Protein AF-V7AMA0-F1 (afdb_monomer)

Structure (mmCIF, N/CA/C/O backbone):
data_AF-V7AMA0-F1
#
_entry.id   AF-V7AMA0-F1
#
loop_
_atom_site.group_PDB
_atom_site.id
_atom_site.type_symbol
_atom_site.label_atom_id
_atom_site.label_alt_id
_atom_site.label_comp_id
_atom_site.label_asym_id
_atom_site.label_entity_id
_atom_site.label_seq_id
_atom_site.pdbx_PDB_ins_code
_atom_site.Cartn_x
_atom_site.Cartn_y
_atom_site.Cartn_z
_atom_site.occupancy
_atom_site.B_iso_or_equiv
_atom_site.auth_seq_id
_atom_site.auth_comp_id
_atom_site.auth_asym_id
_atom_site.auth_atom_id
_atom_site.pdbx_PDB_model_num
ATOM 1 N N . MET A 1 1 ? 5.569 5.053 -2.423 1.00 89.19 1 MET A N 1
ATOM 2 C CA . MET A 1 1 ? 5.898 5.726 -3.698 1.00 89.19 1 MET A CA 1
ATOM 3 C C . MET A 1 1 ? 4.814 5.420 -4.710 1.00 89.19 1 MET A C 1
ATOM 5 O O . MET A 1 1 ? 4.334 4.291 -4.731 1.00 89.19 1 MET A O 1
ATOM 9 N N . TRP A 1 2 ? 4.411 6.400 -5.514 1.00 92.19 2 TRP A N 1
ATOM 10 C CA . TRP A 1 2 ? 3.467 6.190 -6.611 1.00 92.19 2 TRP A CA 1
ATOM 11 C C . TRP A 1 2 ? 4.255 6.132 -7.916 1.00 92.19 2 TRP A C 1
ATOM 13 O O . TRP A 1 2 ? 5.017 7.048 -8.215 1.00 92.19 2 TRP A O 1
ATOM 23 N N . LEU A 1 3 ? 4.119 5.027 -8.645 1.00 93.38 3 LEU A N 1
ATOM 24 C CA . LEU A 1 3 ? 4.752 4.828 -9.951 1.00 93.38 3 LEU A CA 1
ATOM 25 C C . LEU A 1 3 ? 3.783 5.180 -11.088 1.00 93.38 3 LEU A C 1
ATOM 27 O O . LEU A 1 3 ? 4.209 5.569 -12.172 1.00 93.38 3 LEU A O 1
ATOM 31 N N . ARG A 1 4 ? 2.475 5.067 -10.820 1.00 93.25 4 ARG A N 1
ATOM 32 C CA . ARG A 1 4 ? 1.356 5.447 -11.694 1.00 93.25 4 ARG A CA 1
ATOM 33 C C . ARG A 1 4 ? 0.229 6.058 -10.857 1.00 93.25 4 ARG A C 1
ATOM 35 O O . ARG A 1 4 ? 0.323 6.103 -9.634 1.00 93.25 4 ARG A O 1
ATOM 42 N N . ASN A 1 5 ? -0.845 6.492 -11.515 1.00 91.88 5 ASN A N 1
ATOM 43 C CA . ASN A 1 5 ? -2.042 7.021 -10.860 1.00 91.88 5 ASN A CA 1
ATOM 44 C C . ASN A 1 5 ? -2.839 5.906 -10.125 1.00 91.88 5 ASN A C 1
ATOM 46 O O . ASN A 1 5 ? -3.482 5.091 -10.801 1.00 91.88 5 ASN A O 1
ATOM 50 N N . PRO A 1 6 ? -2.864 5.880 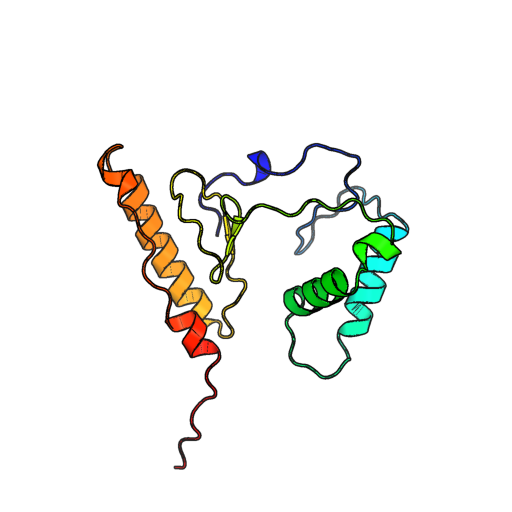-8.773 1.00 89.44 6 PRO A N 1
ATOM 51 C CA . PRO A 1 6 ? -3.553 4.845 -7.998 1.00 89.44 6 PRO A CA 1
ATOM 52 C C . PRO A 1 6 ? -5.072 4.953 -8.011 1.00 89.44 6 PRO A C 1
ATOM 54 O O . PRO A 1 6 ? -5.742 3.939 -7.828 1.00 89.44 6 PRO A O 1
ATOM 57 N N . PHE A 1 7 ? -5.629 6.136 -8.282 1.00 87.31 7 PHE A N 1
ATOM 58 C CA . PHE A 1 7 ? -7.076 6.362 -8.245 1.00 87.31 7 PHE A CA 1
ATOM 59 C C . PHE A 1 7 ? -7.829 5.504 -9.267 1.00 87.31 7 PHE A C 1
ATOM 61 O O . PHE A 1 7 ? -8.973 5.131 -9.045 1.00 87.31 7 PHE A O 1
ATOM 68 N N . THR A 1 8 ? -7.162 5.104 -10.354 1.00 88.62 8 THR A N 1
ATOM 69 C CA . THR A 1 8 ? -7.726 4.188 -11.361 1.00 88.62 8 THR A CA 1
ATOM 70 C C . THR A 1 8 ? -7.958 2.764 -10.843 1.00 88.62 8 THR A C 1
ATOM 72 O O . THR A 1 8 ? -8.662 1.988 -11.487 1.00 88.62 8 THR A O 1
ATOM 75 N N . LYS A 1 9 ? -7.356 2.404 -9.704 1.00 86.75 9 LYS A N 1
ATOM 76 C CA . LYS A 1 9 ? -7.452 1.076 -9.083 1.00 86.75 9 LYS A CA 1
ATOM 77 C C . LYS A 1 9 ? -8.298 1.063 -7.809 1.00 86.75 9 LYS A C 1
ATOM 79 O O . LYS A 1 9 ? -8.643 -0.025 -7.342 1.00 86.75 9 LYS A O 1
ATOM 84 N N . LEU A 1 10 ? -8.640 2.236 -7.272 1.00 85.38 10 LEU A N 1
ATOM 85 C CA . LEU A 1 10 ? -9.541 2.372 -6.129 1.00 85.38 10 LEU A CA 1
ATOM 86 C C . LEU A 1 10 ? -10.990 2.100 -6.542 1.00 85.38 10 LEU A C 1
ATOM 88 O O . LEU A 1 10 ? -11.343 2.153 -7.722 1.00 85.38 10 LEU A O 1
ATOM 92 N N . SER A 1 11 ? -11.815 1.736 -5.567 1.00 82.88 11 SER A N 1
ATOM 93 C CA . SER A 1 11 ? -13.227 1.465 -5.815 1.00 82.88 11 SER A CA 1
ATOM 94 C C . SER A 1 11 ? -13.994 2.757 -6.035 1.00 82.88 11 SER A C 1
ATOM 96 O O . SER A 1 11 ? -13.688 3.772 -5.415 1.00 82.88 11 SER A O 1
ATOM 98 N N . LYS A 1 12 ? -15.007 2.687 -6.896 1.00 82.81 12 LYS A N 1
ATOM 99 C CA . LYS A 1 12 ? -16.016 3.741 -7.073 1.00 82.81 12 LYS A CA 1
ATOM 100 C C . LYS A 1 12 ? -17.337 3.385 -6.388 1.00 82.81 12 LYS A C 1
ATOM 102 O O . LYS A 1 12 ? -18.333 4.062 -6.599 1.00 82.81 12 LYS A O 1
ATOM 107 N N . ASP A 1 13 ? -17.354 2.273 -5.660 1.00 81.56 13 ASP A N 1
ATOM 108 C CA . ASP A 1 13 ? -18.526 1.789 -4.950 1.00 81.56 13 ASP A CA 1
ATOM 109 C C . ASP A 1 13 ? -18.711 2.604 -3.666 1.00 81.56 13 ASP A C 1
ATOM 111 O O . ASP A 1 13 ? -17.939 2.475 -2.718 1.00 81.56 13 ASP A O 1
ATOM 115 N N . GLU A 1 14 ? -19.742 3.447 -3.651 1.00 75.19 14 GLU A N 1
ATOM 116 C CA . GLU A 1 14 ? -20.117 4.291 -2.507 1.00 75.19 14 GLU A CA 1
ATOM 117 C C . GLU A 1 14 ? -20.636 3.480 -1.315 1.00 75.19 14 GLU A C 1
ATOM 119 O O . GLU A 1 14 ? -20.879 4.018 -0.238 1.00 75.19 14 GLU A O 1
ATOM 124 N N . THR A 1 15 ? -20.821 2.174 -1.495 1.00 78.75 15 THR A N 1
ATOM 125 C CA . THR A 1 15 ? -21.245 1.280 -0.434 1.00 78.75 15 THR A CA 1
ATOM 126 C C . THR A 1 15 ? -20.062 0.667 0.330 1.00 78.75 15 THR A C 1
ATOM 128 O O . THR A 1 15 ? -20.268 0.025 1.358 1.00 78.75 15 THR A O 1
ATOM 131 N N . GLU A 1 16 ? -18.812 0.870 -0.095 1.00 77.25 16 GLU A N 1
ATOM 132 C CA . GLU A 1 16 ? -17.658 0.445 0.706 1.00 77.25 16 GLU A CA 1
ATOM 133 C C . GLU A 1 16 ? -17.619 1.180 2.053 1.00 77.25 16 GLU A C 1
ATOM 135 O O . GLU A 1 16 ? -17.759 2.398 2.122 1.00 77.25 16 GLU A O 1
ATOM 140 N N . ASP A 1 17 ? -17.402 0.435 3.142 1.00 75.62 17 ASP A N 1
ATOM 141 C CA . ASP A 1 17 ? -17.404 1.022 4.485 1.00 75.62 17 ASP A CA 1
ATOM 142 C C . ASP A 1 17 ? -16.138 1.865 4.753 1.00 75.62 17 ASP A C 1
ATOM 144 O O . ASP A 1 17 ? -16.127 2.645 5.700 1.00 75.62 17 ASP A O 1
ATOM 148 N N . LEU A 1 18 ? -15.060 1.724 3.960 1.00 74.44 18 LEU A N 1
ATOM 149 C CA . LEU A 1 18 ? -13.777 2.388 4.229 1.00 74.44 18 LEU A CA 1
ATOM 150 C C . LEU A 1 18 ? -12.895 2.607 2.976 1.00 74.44 18 LEU A C 1
ATOM 152 O O . LEU A 1 18 ? -12.487 1.643 2.331 1.00 74.44 18 LEU A O 1
ATOM 156 N N . GLN A 1 19 ? -12.473 3.857 2.725 1.00 68.06 19 GLN A N 1
ATOM 157 C CA . GLN A 1 19 ? -11.315 4.241 1.889 1.00 68.06 19 GLN A CA 1
ATOM 158 C C . GLN A 1 19 ? -10.639 5.486 2.496 1.00 68.06 19 GLN A C 1
ATOM 160 O O . GLN A 1 19 ? -11.305 6.499 2.678 1.00 68.06 19 GLN A O 1
ATOM 165 N N . ILE A 1 20 ? -9.347 5.452 2.853 1.00 64.31 20 ILE A N 1
ATOM 166 C CA . ILE A 1 20 ? -8.728 6.558 3.626 1.00 64.31 20 ILE A CA 1
ATOM 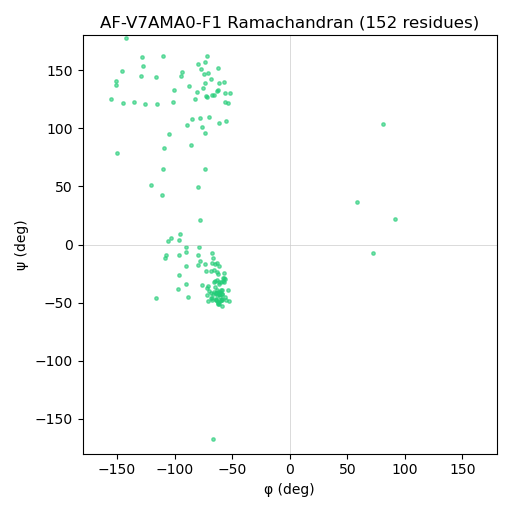167 C C . ILE A 1 20 ? -7.252 6.817 3.273 1.00 64.31 20 ILE A C 1
ATOM 169 O O . ILE A 1 20 ? -6.490 5.896 2.981 1.00 64.31 20 ILE A O 1
ATOM 173 N N . SER A 1 21 ? -6.852 8.091 3.400 1.00 55.75 21 SER A N 1
ATOM 174 C CA . SER A 1 21 ? -5.503 8.580 3.745 1.00 55.75 21 SER A CA 1
ATOM 175 C C . SER A 1 21 ? -5.626 9.936 4.468 1.00 55.75 21 SER A C 1
ATOM 177 O O . SER A 1 21 ? -6.436 10.744 4.022 1.00 55.75 21 SER A O 1
ATOM 179 N N . THR A 1 22 ? -4.834 10.237 5.516 1.00 51.06 22 THR A N 1
ATOM 180 C CA . THR A 1 22 ? -4.734 11.617 6.050 1.00 51.06 22 THR A CA 1
ATOM 181 C C . THR A 1 22 ? -3.384 11.950 6.702 1.00 51.06 22 THR A C 1
ATOM 183 O O . THR A 1 22 ? -2.933 11.192 7.550 1.00 51.06 22 THR A O 1
ATOM 186 N N . ASP A 1 23 ? -2.870 13.152 6.414 1.00 42.03 23 ASP A N 1
ATOM 187 C CA . ASP A 1 23 ? -2.323 14.110 7.404 1.00 42.03 23 ASP A CA 1
ATOM 188 C C . ASP A 1 23 ? -3.152 15.419 7.303 1.00 42.03 23 ASP A C 1
ATOM 190 O O . ASP A 1 23 ? -2.660 16.534 7.158 1.00 42.03 23 ASP A O 1
ATOM 194 N N . VAL A 1 24 ? -4.470 15.193 7.383 1.00 40.25 24 VAL A N 1
ATOM 195 C CA . VAL A 1 24 ? -5.662 16.052 7.253 1.00 40.25 24 VAL A CA 1
ATOM 196 C C . VAL A 1 24 ? -6.158 16.388 5.833 1.00 40.25 24 VAL A C 1
ATOM 198 O O . VAL A 1 24 ? -5.686 17.302 5.165 1.00 40.25 24 VAL A O 1
ATOM 201 N N . TYR A 1 25 ? -7.248 15.717 5.438 1.00 47.69 25 TYR A N 1
ATOM 202 C CA . TYR A 1 25 ? -8.288 16.265 4.559 1.00 47.69 25 TYR A CA 1
ATOM 203 C C . TYR A 1 25 ? -9.671 15.907 5.138 1.00 47.69 25 TYR A C 1
ATOM 205 O O . TYR A 1 25 ? -9.960 14.731 5.352 1.00 47.69 25 TYR A O 1
ATOM 213 N N . HIS A 1 26 ? -10.495 16.931 5.399 1.00 49.88 26 HIS A N 1
ATOM 214 C CA . HIS A 1 26 ? -11.852 16.860 5.961 1.00 49.88 26 HIS A CA 1
ATOM 215 C C . HIS A 1 26 ? -12.892 17.211 4.884 1.00 49.88 26 HIS A C 1
ATOM 217 O O . HIS A 1 26 ? -13.341 18.353 4.798 1.00 49.88 26 HIS A O 1
ATOM 223 N N . GLY A 1 27 ? -13.275 16.238 4.055 1.00 55.19 27 GLY A N 1
ATOM 224 C CA . GLY A 1 27 ? -14.588 16.300 3.393 1.00 55.19 27 GLY A CA 1
ATOM 225 C C . GLY A 1 27 ? -15.733 16.176 4.418 1.00 55.19 27 GLY A C 1
ATOM 226 O O . GLY A 1 27 ? -15.472 16.240 5.616 1.00 55.19 27 GLY A O 1
ATOM 227 N N . ASP A 1 28 ? -16.977 15.959 3.972 1.00 56.06 28 ASP A N 1
ATOM 228 C CA . ASP A 1 28 ? -18.113 15.612 4.852 1.00 56.06 28 ASP A CA 1
ATOM 229 C C . ASP A 1 28 ? -17.993 14.128 5.265 1.00 56.06 28 ASP A C 1
ATOM 231 O O . ASP A 1 28 ? -18.217 13.242 4.434 1.00 56.06 28 ASP A O 1
ATOM 235 N N . PRO A 1 29 ? -17.511 13.809 6.480 1.00 60.09 29 PRO A N 1
ATOM 236 C CA . PRO A 1 29 ? -17.145 12.450 6.831 1.00 60.09 29 PRO A CA 1
ATOM 237 C C . PRO A 1 29 ? -18.385 11.693 7.304 1.00 60.09 29 PRO A C 1
ATOM 239 O O . PRO A 1 29 ? -18.858 11.890 8.422 1.00 60.09 29 PRO A O 1
ATOM 242 N N . TRP A 1 30 ? -18.879 10.763 6.492 1.00 59.41 30 TRP A N 1
ATOM 243 C CA . TRP A 1 30 ? -19.850 9.774 6.957 1.00 59.41 30 TRP A CA 1
ATOM 244 C C . TRP A 1 30 ? -19.103 8.596 7.578 1.00 59.41 30 TRP A C 1
ATOM 246 O O . TRP A 1 30 ? -18.798 7.599 6.926 1.00 59.41 30 TRP A O 1
ATOM 256 N N . SER A 1 31 ? -18.766 8.718 8.858 1.00 65.88 31 SER A N 1
ATOM 257 C CA . SER A 1 31 ? -18.421 7.554 9.667 1.00 65.88 31 SER A CA 1
ATOM 258 C C . SER A 1 31 ? -19.696 6.772 9.979 1.00 65.88 31 SER A C 1
ATOM 260 O O . SER A 1 31 ? -20.750 7.341 10.261 1.00 65.88 31 SER A O 1
ATOM 262 N N . ASN A 1 32 ? -19.613 5.447 9.915 1.00 79.06 32 ASN A N 1
ATOM 263 C CA . ASN A 1 32 ? -20.704 4.579 10.331 1.00 79.06 32 ASN A CA 1
ATOM 264 C C . ASN A 1 32 ? -20.309 3.844 11.612 1.00 79.06 32 ASN A C 1
ATOM 266 O O . ASN A 1 32 ? -19.130 3.752 11.960 1.00 79.06 32 ASN A O 1
ATOM 270 N N . ASN A 1 33 ? -21.297 3.303 12.324 1.00 85.44 33 ASN A N 1
ATOM 271 C CA . ASN A 1 33 ? -21.048 2.647 13.609 1.00 85.44 33 ASN A CA 1
ATOM 272 C C . ASN A 1 33 ? -20.012 1.513 13.500 1.00 85.44 33 ASN A C 1
ATOM 274 O O . ASN A 1 33 ? -19.266 1.281 14.444 1.00 85.44 33 ASN A O 1
ATOM 278 N N . LYS A 1 34 ? -19.906 0.846 12.342 1.00 88.31 34 LYS A N 1
ATOM 279 C CA . LYS A 1 34 ? -18.949 -0.247 12.134 1.00 88.31 34 LYS A CA 1
ATOM 280 C C . LYS A 1 34 ? -17.515 0.267 12.036 1.00 88.31 34 LYS A C 1
ATOM 282 O O . LYS A 1 34 ? -16.621 -0.327 12.635 1.00 88.31 34 LYS A O 1
ATOM 287 N N . THR A 1 35 ? -17.273 1.354 11.299 1.00 85.69 35 THR A N 1
ATOM 288 C CA . THR A 1 35 ? -15.927 1.937 11.188 1.00 85.69 35 THR A CA 1
ATOM 289 C C . THR A 1 35 ? -15.479 2.601 12.478 1.00 85.69 35 THR A C 1
ATOM 291 O O . THR A 1 35 ? -14.313 2.457 12.837 1.00 85.69 35 THR A O 1
ATOM 294 N N . ILE A 1 36 ? -16.391 3.233 13.222 1.00 86.00 36 ILE A N 1
ATOM 295 C CA . ILE A 1 36 ? -16.098 3.752 14.567 1.00 86.00 36 ILE A CA 1
ATOM 296 C C . ILE A 1 36 ? -15.630 2.608 15.475 1.00 86.00 36 ILE A C 1
ATOM 298 O O . ILE A 1 36 ? -14.519 2.670 15.998 1.00 86.00 36 ILE A O 1
ATOM 302 N N . SER A 1 37 ? -16.400 1.518 15.571 1.00 90.12 37 SER A N 1
ATOM 303 C CA . SER A 1 37 ? -16.016 0.360 16.391 1.00 90.12 37 SER A CA 1
ATOM 304 C C . SER A 1 37 ? -14.710 -0.299 15.936 1.00 90.12 37 SER A C 1
ATOM 306 O O . SER A 1 37 ? -13.939 -0.772 16.774 1.00 90.12 37 SER A O 1
ATOM 308 N N . LEU A 1 38 ? -14.423 -0.321 14.627 1.00 90.38 38 LEU A N 1
ATOM 309 C CA . LEU A 1 38 ? -13.142 -0.805 14.108 1.00 90.38 38 LEU A CA 1
ATOM 310 C C . LEU A 1 38 ? -11.981 0.045 14.629 1.00 90.38 38 LEU A C 1
ATOM 312 O O . LEU A 1 38 ? -11.013 -0.514 15.143 1.00 90.38 38 LEU A O 1
ATOM 316 N N . PHE A 1 39 ? -12.067 1.372 14.501 1.00 88.44 39 PHE A N 1
ATOM 317 C CA . PHE A 1 39 ? -11.006 2.267 14.955 1.00 88.44 39 PHE A CA 1
ATOM 318 C C . PHE A 1 39 ? -10.855 2.237 16.476 1.00 88.44 39 PHE A C 1
ATOM 320 O O . PHE A 1 39 ? -9.726 2.162 16.944 1.00 88.44 39 PHE A O 1
ATOM 327 N N . GLU A 1 40 ? -11.940 2.204 17.251 1.00 89.25 40 GLU A N 1
ATOM 328 C CA . GLU A 1 40 ? -11.875 2.058 18.714 1.00 89.25 40 GLU A CA 1
ATOM 329 C C . GLU A 1 40 ? -11.163 0.763 19.128 1.00 89.25 40 GLU A C 1
ATOM 331 O O . GLU A 1 40 ? -10.231 0.798 19.933 1.00 89.25 40 GLU A O 1
ATOM 336 N N . THR A 1 41 ? -11.536 -0.367 18.513 1.00 89.25 41 THR A N 1
ATOM 337 C CA . THR A 1 41 ? -10.897 -1.673 18.756 1.00 89.25 41 THR A CA 1
ATOM 338 C C . THR A 1 41 ? -9.422 -1.654 18.362 1.00 89.25 41 THR A C 1
ATOM 340 O O . THR A 1 41 ? -8.572 -2.221 19.049 1.00 89.25 41 THR A O 1
ATOM 343 N N . TRP A 1 42 ? -9.096 -1.011 17.241 1.00 88.69 42 TRP A N 1
ATOM 344 C CA . TRP A 1 42 ? -7.726 -0.908 16.756 1.00 88.69 42 TRP A CA 1
ATOM 345 C C . TRP A 1 42 ? -6.869 -0.023 17.667 1.00 88.69 42 TRP A C 1
ATOM 347 O O . TRP A 1 42 ? -5.784 -0.439 18.076 1.00 88.69 42 TRP A O 1
ATOM 357 N N . TYR A 1 43 ? -7.375 1.142 18.072 1.00 85.44 43 TYR A N 1
ATOM 358 C CA . TYR A 1 43 ? -6.680 2.041 18.989 1.00 85.44 43 TYR A CA 1
ATOM 359 C C . TYR A 1 43 ? -6.501 1.436 20.385 1.00 85.44 43 TYR A C 1
ATOM 361 O O . TYR A 1 43 ? -5.433 1.611 20.972 1.00 85.44 43 TYR A O 1
ATOM 369 N N . SER A 1 44 ? -7.465 0.664 20.902 1.00 86.69 44 SER A N 1
ATOM 370 C CA . SER A 1 44 ? -7.330 0.022 22.219 1.00 86.69 44 SER A CA 1
ATOM 371 C C . SER A 1 44 ? -6.217 -1.033 22.270 1.00 86.69 44 SER A C 1
ATOM 373 O O . SER A 1 44 ? -5.712 -1.352 23.341 1.00 86.69 44 SER A O 1
ATOM 375 N N . GLN A 1 45 ? -5.805 -1.579 21.119 1.00 80.25 45 GLN A N 1
ATOM 376 C CA . GLN A 1 45 ? -4.698 -2.540 21.035 1.00 80.25 45 GLN A CA 1
ATOM 377 C C . GLN A 1 45 ? -3.315 -1.877 21.122 1.00 80.25 45 GLN A C 1
ATOM 379 O O . GLN A 1 45 ? -2.327 -2.573 21.362 1.00 80.25 45 GLN A O 1
ATOM 384 N N . LYS A 1 46 ? -3.224 -0.545 20.975 1.00 68.31 46 LYS A N 1
ATOM 385 C CA . LYS A 1 46 ? -1.952 0.200 21.008 1.00 68.31 46 LYS A CA 1
ATOM 386 C C . LYS A 1 46 ? -1.167 -0.018 22.309 1.00 68.31 46 LYS A C 1
ATOM 388 O O . LYS A 1 46 ? 0.060 0.050 22.301 1.00 68.31 46 LYS A O 1
ATOM 393 N N . ASP A 1 47 ? -1.857 -0.295 23.412 1.00 64.12 47 ASP A N 1
ATOM 394 C CA . ASP A 1 47 ? -1.257 -0.343 24.749 1.00 64.12 47 ASP A CA 1
ATOM 395 C C . ASP A 1 47 ? -0.858 -1.763 25.205 1.00 64.12 47 ASP A C 1
ATOM 397 O O . ASP A 1 47 ? -0.318 -1.938 26.296 1.00 64.12 47 ASP A O 1
ATOM 401 N N . ASN A 1 48 ? -1.006 -2.786 24.349 1.00 65.88 48 ASN A N 1
ATOM 402 C CA . ASN A 1 48 ? -0.741 -4.196 24.688 1.00 65.88 48 ASN A CA 1
ATOM 403 C C . ASN A 1 48 ? 0.750 -4.609 24.715 1.00 65.88 48 ASN A C 1
ATOM 405 O O . ASN A 1 48 ? 1.087 -5.791 24.629 1.00 65.88 48 ASN A O 1
ATOM 409 N N . GLY A 1 49 ? 1.672 -3.653 24.865 1.00 54.72 49 GLY A N 1
ATOM 410 C CA . GLY A 1 49 ? 3.070 -3.901 25.254 1.00 54.72 49 GLY A CA 1
ATOM 411 C C . GLY A 1 49 ? 3.990 -4.548 24.207 1.00 54.72 49 GLY A C 1
ATOM 412 O O . GLY A 1 49 ? 5.203 -4.607 24.423 1.00 54.72 49 GLY A O 1
ATOM 413 N N . LYS A 1 50 ? 3.477 -4.995 23.055 1.00 64.69 50 LYS A N 1
ATOM 414 C CA . LYS A 1 50 ? 4.303 -5.437 21.921 1.00 64.69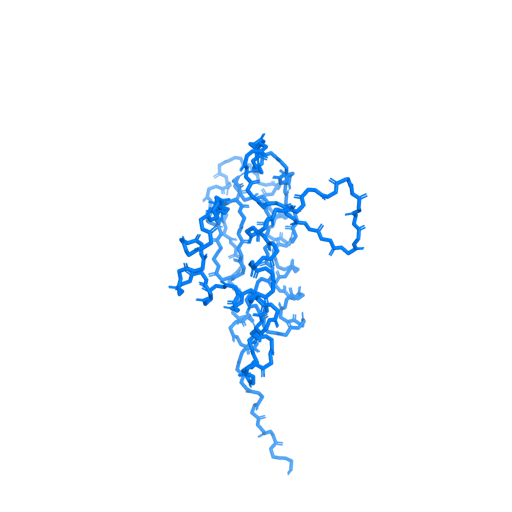 50 LYS A CA 1
ATOM 415 C C . LYS A 1 50 ? 4.655 -4.255 21.021 1.00 64.69 50 LYS A C 1
ATOM 417 O O . LYS A 1 50 ? 3.806 -3.442 20.679 1.00 64.69 50 LYS A O 1
ATOM 422 N N . ARG A 1 51 ? 5.920 -4.174 20.591 1.00 67.31 51 ARG A N 1
ATOM 423 C CA . ARG A 1 51 ? 6.381 -3.225 19.558 1.00 67.31 51 ARG A CA 1
ATOM 424 C C . ARG A 1 51 ? 5.894 -3.663 18.170 1.00 67.31 51 ARG A C 1
ATOM 426 O O . ARG A 1 51 ? 6.701 -4.035 17.321 1.00 67.31 51 ARG A O 1
ATOM 433 N N . GLU A 1 52 ? 4.586 -3.653 17.970 1.00 71.62 52 GLU A N 1
ATOM 434 C CA . GLU A 1 52 ? 3.934 -3.912 16.687 1.00 71.62 52 GLU A CA 1
ATOM 435 C C . GLU A 1 52 ? 3.672 -2.585 15.970 1.00 71.62 52 GLU A C 1
ATOM 437 O O . GLU A 1 52 ? 3.435 -1.551 16.598 1.00 71.62 52 GLU A O 1
ATOM 442 N N . LYS A 1 53 ? 3.776 -2.584 14.640 1.00 75.94 53 LYS A N 1
ATOM 443 C CA . LYS A 1 53 ? 3.393 -1.419 13.835 1.00 75.94 53 LYS A CA 1
ATOM 444 C C . LYS A 1 53 ? 1.872 -1.428 13.683 1.00 75.94 53 LYS A C 1
ATOM 446 O O . LYS A 1 53 ? 1.267 -2.493 13.689 1.00 75.94 53 LYS A O 1
ATOM 451 N N . GLU A 1 54 ? 1.250 -0.276 13.447 1.00 79.69 54 GLU A N 1
ATOM 452 C CA . GLU A 1 54 ? -0.216 -0.179 13.314 1.00 79.69 54 GLU A CA 1
ATOM 453 C C . GLU A 1 54 ? -0.794 -1.151 12.269 1.00 79.69 54 GLU A C 1
ATOM 455 O O . GLU A 1 54 ? -1.823 -1.776 12.511 1.00 79.69 54 GLU A O 1
ATOM 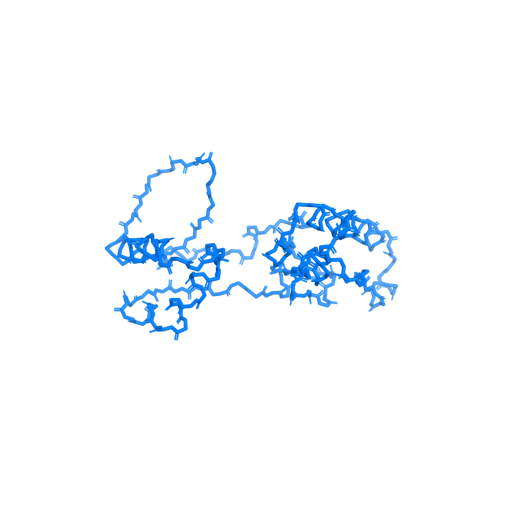460 N N . GLN A 1 55 ? -0.100 -1.344 11.139 1.00 80.19 55 GLN A N 1
ATOM 461 C CA . GLN A 1 55 ? -0.499 -2.312 10.107 1.00 80.19 55 GLN A CA 1
ATOM 462 C C . GLN A 1 55 ? -0.416 -3.771 10.582 1.00 80.19 55 GLN A C 1
ATOM 464 O O . GLN A 1 55 ? -1.233 -4.580 10.149 1.00 80.19 55 GLN A O 1
ATOM 469 N N . ASP A 1 56 ? 0.525 -4.103 11.473 1.00 81.69 56 ASP A N 1
ATOM 470 C CA . ASP A 1 56 ? 0.642 -5.445 12.059 1.00 81.69 56 ASP A CA 1
ATOM 471 C C . ASP A 1 56 ? -0.531 -5.705 13.020 1.00 81.69 56 ASP A C 1
ATOM 473 O O . ASP A 1 56 ? -1.137 -6.775 12.985 1.00 81.69 56 ASP A O 1
ATOM 477 N N . VAL A 1 57 ? -0.915 -4.691 13.807 1.00 86.50 57 VAL A N 1
ATOM 478 C CA . VAL A 1 57 ? -2.077 -4.749 14.711 1.00 86.50 57 VAL A CA 1
ATOM 479 C C . VAL A 1 57 ? -3.380 -4.916 13.925 1.00 86.50 57 VAL A C 1
ATOM 481 O O . VAL A 1 57 ? -4.188 -5.788 14.246 1.00 86.50 57 VAL A O 1
ATOM 484 N N . LEU A 1 58 ? -3.583 -4.129 12.860 1.00 87.19 58 LEU A N 1
ATOM 485 C CA . LEU A 1 58 ? -4.759 -4.274 11.996 1.00 87.19 58 LEU A CA 1
ATOM 486 C C . LEU A 1 58 ? -4.811 -5.664 11.359 1.00 87.19 58 LEU A C 1
ATOM 488 O O . LEU A 1 58 ? -5.873 -6.281 11.297 1.00 87.19 58 LEU A O 1
ATOM 492 N N . PHE A 1 59 ? -3.665 -6.165 10.897 1.00 86.69 59 PHE A N 1
ATOM 493 C CA . PHE A 1 59 ? -3.572 -7.499 10.324 1.00 86.69 59 PHE A CA 1
ATOM 494 C C . PHE A 1 59 ? -3.952 -8.585 11.342 1.00 86.69 59 PHE A C 1
ATOM 496 O O . PHE A 1 59 ? -4.716 -9.487 10.996 1.00 86.69 59 PHE A O 1
ATOM 503 N N . ASP A 1 60 ? -3.501 -8.489 12.598 1.00 88.19 60 ASP A N 1
ATOM 504 C CA . ASP A 1 60 ? -3.888 -9.427 13.662 1.00 88.19 60 ASP A CA 1
ATOM 505 C C . ASP A 1 60 ? -5.396 -9.369 13.961 1.00 88.19 60 ASP A C 1
ATOM 507 O O . ASP A 1 60 ? -6.053 -10.408 14.028 1.00 88.19 60 ASP A O 1
ATOM 511 N N . LEU A 1 61 ? -5.986 -8.171 14.040 1.00 89.94 61 LEU A N 1
ATOM 512 C CA . LEU A 1 61 ? -7.433 -7.996 14.228 1.00 89.94 61 LEU A CA 1
ATOM 513 C C . LEU A 1 61 ? -8.251 -8.604 13.082 1.00 89.94 61 LEU A C 1
ATOM 515 O O . LEU A 1 61 ? -9.252 -9.286 13.316 1.00 89.94 61 LEU A O 1
ATOM 519 N N . ILE A 1 62 ? -7.804 -8.406 11.841 1.00 89.69 62 ILE A N 1
ATOM 520 C CA . ILE A 1 62 ? -8.397 -9.026 10.652 1.00 89.69 62 ILE A CA 1
ATOM 521 C C . ILE A 1 62 ? -8.325 -10.551 10.751 1.00 89.69 62 ILE A C 1
ATOM 523 O O . ILE A 1 62 ? -9.332 -11.220 10.522 1.00 89.69 62 ILE A O 1
ATOM 527 N N . ARG A 1 63 ? -7.179 -11.111 11.159 1.00 90.12 63 ARG A N 1
ATOM 528 C CA . ARG A 1 63 ? -7.029 -12.562 11.366 1.00 90.12 63 ARG A CA 1
ATOM 529 C C . ARG A 1 63 ? -7.905 -13.102 12.493 1.00 90.12 63 ARG A C 1
ATOM 531 O O . ARG A 1 63 ? -8.347 -14.243 12.404 1.00 90.12 63 ARG A O 1
ATOM 538 N N . ARG A 1 64 ? -8.178 -12.297 13.521 1.00 92.25 64 ARG A N 1
ATOM 539 C CA . ARG A 1 64 ? -9.110 -12.622 14.615 1.00 92.25 64 ARG A CA 1
ATOM 540 C C . ARG A 1 64 ? -10.583 -12.445 14.246 1.00 92.25 64 ARG A C 1
ATOM 542 O O . ARG A 1 64 ? -11.443 -12.754 15.062 1.00 92.25 64 ARG A O 1
ATOM 549 N N . GLY A 1 65 ? -10.877 -11.985 13.032 1.00 93.38 65 GLY A N 1
ATOM 550 C CA . GLY A 1 65 ? -12.234 -11.927 12.498 1.00 93.38 65 GLY A CA 1
ATOM 551 C C . GLY A 1 65 ? -12.976 -10.614 12.752 1.00 93.38 65 GLY A C 1
ATOM 552 O O . GLY A 1 65 ? -14.206 -10.597 12.703 1.00 93.38 65 GLY A O 1
ATOM 553 N N . VAL A 1 66 ? -12.266 -9.503 13.005 1.00 92.94 66 VAL A N 1
ATOM 554 C CA . VAL A 1 66 ? -12.902 -8.191 13.256 1.00 92.94 66 VAL A CA 1
ATOM 555 C C . VAL A 1 66 ? -13.820 -7.751 12.105 1.00 92.94 66 VAL A C 1
ATOM 557 O O . VAL A 1 66 ? -14.857 -7.139 12.342 1.00 92.94 66 VAL A O 1
ATOM 560 N N . ILE A 1 67 ? -13.485 -8.121 10.860 1.00 90.94 67 ILE A N 1
ATOM 561 C CA . ILE A 1 67 ? -14.288 -7.808 9.667 1.00 90.94 67 ILE A CA 1
ATOM 562 C C . ILE A 1 67 ? -15.664 -8.462 9.764 1.00 90.94 67 ILE A C 1
ATOM 564 O O . ILE A 1 67 ? -16.678 -7.789 9.589 1.00 90.94 67 ILE A O 1
ATOM 568 N N . GLN A 1 68 ? -15.704 -9.766 10.051 1.00 93.56 68 GLN A N 1
ATOM 569 C CA . GLN A 1 68 ? -16.952 -10.516 10.160 1.00 93.56 68 GLN A CA 1
ATOM 570 C C . GLN A 1 68 ? -17.745 -10.071 11.387 1.00 93.56 68 GLN A C 1
ATOM 572 O O . GLN A 1 68 ? -18.954 -9.884 11.289 1.00 93.56 68 GLN A O 1
ATOM 577 N N . HIS A 1 69 ? -17.066 -9.859 12.518 1.00 94.44 69 HIS A N 1
ATOM 578 C CA . HIS A 1 69 ? -17.702 -9.449 13.767 1.00 94.44 69 HIS A CA 1
ATOM 579 C C . HIS A 1 69 ? -18.436 -8.107 13.640 1.00 94.44 69 HIS A C 1
ATOM 581 O O . HIS A 1 69 ? -19.555 -7.968 14.124 1.00 94.44 69 HIS A O 1
ATOM 587 N N . LEU A 1 70 ? -17.832 -7.143 12.942 1.00 92.44 70 LEU A N 1
ATOM 588 C CA . LEU A 1 70 ? -18.417 -5.820 12.716 1.00 92.44 70 LEU A CA 1
ATOM 589 C C . LEU A 1 70 ? -19.276 -5.745 11.441 1.00 92.44 70 LEU A C 1
ATOM 591 O O . LEU A 1 70 ? -19.857 -4.700 11.147 1.00 92.44 70 LEU A O 1
ATOM 595 N N . GLY A 1 71 ? -19.363 -6.829 10.662 1.00 91.25 71 GLY A N 1
ATOM 596 C CA . GLY A 1 71 ? -20.081 -6.856 9.387 1.00 91.25 71 GLY A CA 1
ATOM 597 C C . GLY A 1 71 ? -19.550 -5.834 8.377 1.00 91.25 71 GLY A C 1
ATOM 598 O O . GLY A 1 71 ? -20.344 -5.206 7.670 1.00 91.25 71 GLY A O 1
ATOM 599 N N . LEU A 1 72 ? -18.232 -5.618 8.358 1.00 89.69 72 LEU A N 1
ATOM 600 C CA . LEU A 1 72 ? -17.566 -4.645 7.492 1.00 89.69 72 LEU A CA 1
ATOM 601 C C . LEU A 1 72 ? -17.495 -5.152 6.049 1.00 89.69 72 LEU A C 1
ATOM 603 O O . LEU A 1 72 ? -17.072 -6.280 5.789 1.00 89.69 72 LEU A O 1
ATOM 607 N N . ARG A 1 73 ? -17.829 -4.283 5.096 1.00 87.38 73 ARG A N 1
ATOM 608 C CA . ARG A 1 73 ? -17.543 -4.482 3.675 1.00 87.38 73 ARG A CA 1
ATOM 609 C C . ARG A 1 73 ? -16.181 -3.895 3.363 1.00 87.38 73 ARG A C 1
ATOM 611 O O . ARG A 1 73 ? -16.021 -2.682 3.250 1.00 87.38 73 ARG A O 1
ATOM 618 N N . VAL A 1 74 ? -15.198 -4.779 3.240 1.00 83.81 74 VAL A N 1
ATOM 619 C CA . VAL A 1 74 ? -13.814 -4.404 2.954 1.00 83.81 74 VAL A CA 1
ATOM 620 C C . VAL A 1 74 ? -13.364 -4.962 1.616 1.00 83.81 74 VAL A C 1
ATOM 622 O O . VAL A 1 74 ? -13.692 -6.091 1.246 1.00 83.81 74 VAL A O 1
ATOM 625 N N . ARG A 1 75 ? -12.538 -4.184 0.923 1.00 84.31 75 ARG A N 1
ATOM 626 C CA . ARG A 1 75 ? -11.832 -4.617 -0.275 1.00 84.31 75 ARG A CA 1
ATOM 627 C C . ARG A 1 75 ? -10.335 -4.615 -0.002 1.00 84.31 75 ARG A C 1
ATOM 629 O O . ARG A 1 75 ? -9.750 -3.579 0.301 1.00 84.31 75 ARG A O 1
ATOM 636 N N . PHE A 1 76 ? -9.701 -5.773 -0.155 1.00 85.19 76 PHE A N 1
ATOM 637 C CA . PHE A 1 76 ? -8.245 -5.866 -0.122 1.00 85.19 76 PHE A CA 1
ATOM 638 C C . PHE A 1 76 ? -7.670 -5.448 -1.473 1.00 85.19 76 PHE A C 1
ATOM 640 O O . PHE A 1 76 ? -8.122 -5.892 -2.530 1.00 85.19 76 PHE A O 1
ATOM 647 N N . LEU A 1 77 ? -6.671 -4.572 -1.435 1.00 88.00 77 LEU A N 1
ATOM 648 C CA . LEU A 1 77 ? -5.986 -4.108 -2.630 1.00 88.00 77 LEU A CA 1
ATOM 649 C C . LEU A 1 77 ? -4.918 -5.125 -3.043 1.00 88.00 77 LEU A C 1
ATOM 651 O O . LEU A 1 77 ? -4.052 -5.485 -2.250 1.00 88.00 77 LEU A O 1
ATOM 655 N N . ASP A 1 78 ? -4.986 -5.585 -4.291 1.00 88.50 78 ASP A N 1
ATOM 656 C CA . ASP A 1 78 ? -4.066 -6.593 -4.816 1.00 88.50 78 ASP A CA 1
ATOM 657 C C . ASP A 1 78 ? -2.639 -6.035 -4.937 1.00 88.50 78 ASP A C 1
ATOM 659 O O . ASP A 1 78 ? -2.395 -4.991 -5.553 1.00 88.50 78 ASP A O 1
ATOM 663 N N . THR A 1 79 ? -1.687 -6.775 -4.373 1.00 90.19 79 THR A N 1
ATOM 664 C CA . THR A 1 79 ? -0.256 -6.459 -4.364 1.00 90.19 79 THR A CA 1
ATOM 665 C C . THR A 1 79 ? 0.402 -6.422 -5.741 1.00 90.19 79 THR A C 1
ATOM 667 O O . THR A 1 79 ? 1.466 -5.823 -5.875 1.00 90.19 79 THR A O 1
ATOM 670 N N . VAL A 1 80 ? -0.231 -6.971 -6.784 1.00 91.88 80 VAL A N 1
ATOM 671 C CA . VAL A 1 80 ? 0.216 -6.763 -8.171 1.00 91.88 80 VAL A CA 1
ATOM 672 C C . VAL A 1 80 ? 0.202 -5.269 -8.526 1.00 91.88 80 VAL A C 1
ATOM 674 O O . VAL A 1 80 ? 1.135 -4.775 -9.164 1.00 91.88 80 VAL A O 1
ATOM 677 N N . TYR A 1 81 ? -0.814 -4.529 -8.065 1.00 92.50 81 TYR A N 1
ATOM 678 C CA . TYR A 1 81 ? -0.952 -3.084 -8.281 1.00 92.50 81 TYR A CA 1
ATOM 679 C C . TYR A 1 81 ? -0.438 -2.262 -7.089 1.00 92.50 81 TYR A C 1
ATOM 681 O O . TYR A 1 81 ? 0.181 -1.214 -7.283 1.00 92.50 81 TYR A O 1
ATOM 689 N N . PHE A 1 82 ? -0.676 -2.727 -5.861 1.00 91.56 82 PHE A N 1
ATOM 690 C CA . PHE A 1 82 ? -0.285 -2.079 -4.605 1.00 91.56 82 PHE A CA 1
ATOM 691 C C . PHE A 1 82 ? 0.821 -2.879 -3.918 1.00 91.56 82 PHE A C 1
ATOM 693 O O . PHE A 1 82 ? 0.638 -3.466 -2.853 1.00 91.56 82 PHE A O 1
ATOM 700 N N . SER A 1 83 ? 1.971 -2.938 -4.579 1.00 91.44 83 SER A N 1
ATOM 701 C CA . SER A 1 83 ? 3.124 -3.712 -4.130 1.00 91.44 83 SER A CA 1
ATOM 702 C C . SER A 1 83 ? 3.634 -3.202 -2.783 1.00 91.44 83 SER A C 1
ATOM 704 O O . SER A 1 83 ? 3.533 -2.017 -2.455 1.00 91.44 83 SER A O 1
ATOM 706 N N . GLY A 1 84 ? 4.240 -4.088 -2.002 1.00 88.88 84 GLY A N 1
ATOM 707 C CA . GLY A 1 84 ? 4.931 -3.725 -0.769 1.00 88.88 84 GLY A CA 1
ATOM 708 C C . GLY A 1 84 ? 6.337 -4.295 -0.750 1.00 88.88 84 GLY A C 1
ATOM 709 O O . GLY A 1 84 ? 6.605 -5.258 -1.448 1.00 88.88 84 GLY A O 1
ATOM 710 N N . PHE A 1 85 ? 7.210 -3.756 0.096 1.00 86.38 85 PHE A N 1
ATOM 711 C CA . PHE A 1 85 ? 8.605 -4.203 0.188 1.00 86.38 85 PHE A CA 1
ATOM 712 C C . PHE A 1 85 ? 8.785 -5.673 0.600 1.00 86.38 85 PHE A C 1
ATOM 714 O O . PHE A 1 85 ? 9.862 -6.232 0.419 1.00 86.38 85 PHE A O 1
ATOM 721 N N . CYS A 1 86 ? 7.754 -6.282 1.193 1.00 81.00 86 CYS A N 1
ATOM 722 C CA . CYS A 1 86 ? 7.718 -7.710 1.529 1.00 81.00 86 CYS A CA 1
ATOM 723 C C . CYS A 1 86 ? 6.816 -8.536 0.606 1.00 81.00 86 CYS A C 1
ATOM 725 O O . CYS A 1 86 ? 6.639 -9.729 0.833 1.00 81.00 86 CYS A O 1
ATOM 727 N N . GLN A 1 87 ? 6.227 -7.908 -0.410 1.00 84.88 87 GLN A N 1
ATOM 728 C CA . GLN A 1 87 ? 5.410 -8.566 -1.419 1.00 84.88 87 GLN A CA 1
ATOM 729 C C . GLN A 1 87 ? 5.531 -7.776 -2.722 1.00 84.88 87 GLN A C 1
ATOM 731 O O . GLN A 1 87 ? 4.683 -6.944 -3.066 1.00 84.88 87 GLN A O 1
ATOM 736 N N . ASP A 1 88 ? 6.655 -8.009 -3.394 1.00 85.00 88 ASP A N 1
ATOM 737 C CA . ASP A 1 88 ? 7.022 -7.310 -4.616 1.00 85.00 88 ASP A CA 1
ATOM 738 C C . ASP A 1 88 ? 6.149 -7.789 -5.778 1.00 85.00 88 ASP A C 1
ATOM 740 O O . ASP A 1 88 ? 6.058 -8.988 -6.064 1.00 85.00 88 ASP A O 1
ATOM 744 N N . SER A 1 89 ? 5.524 -6.848 -6.484 1.00 89.25 89 SER A N 1
ATOM 745 C CA . SER A 1 89 ? 4.853 -7.151 -7.743 1.00 89.25 89 SER A CA 1
ATOM 746 C C . SER A 1 89 ? 5.889 -7.570 -8.776 1.00 89.25 89 SER A C 1
ATOM 748 O O . SER A 1 89 ? 6.855 -6.853 -9.022 1.00 89.25 89 SER A O 1
ATOM 750 N N . LYS A 1 90 ? 5.678 -8.709 -9.430 1.00 88.88 90 LYS A N 1
ATOM 751 C CA . LYS A 1 90 ? 6.534 -9.147 -10.543 1.00 88.88 90 LYS A CA 1
ATOM 752 C C . LYS A 1 90 ? 6.190 -8.446 -11.858 1.00 88.88 90 LYS A C 1
ATOM 754 O O . LYS A 1 90 ? 6.933 -8.571 -12.824 1.00 88.88 90 LYS A O 1
ATOM 759 N N . ASP A 1 91 ? 5.084 -7.706 -11.894 1.00 90.94 91 ASP A N 1
ATOM 760 C CA . ASP A 1 91 ? 4.596 -7.036 -13.090 1.00 90.94 91 ASP A CA 1
ATOM 761 C C . ASP A 1 91 ? 4.871 -5.526 -13.021 1.00 90.94 91 ASP A C 1
ATOM 763 O O . ASP A 1 91 ? 4.089 -4.729 -12.492 1.00 90.94 91 ASP A O 1
ATOM 767 N N . PHE A 1 92 ? 5.994 -5.118 -13.614 1.00 91.19 92 PHE A N 1
ATOM 768 C CA . PHE A 1 92 ? 6.364 -3.708 -13.762 1.00 91.19 92 PHE A CA 1
ATOM 769 C C . PHE A 1 92 ? 5.379 -2.909 -14.631 1.00 91.19 92 PHE A C 1
ATOM 771 O O . PHE A 1 92 ? 5.305 -1.679 -14.505 1.00 91.19 92 PHE A O 1
ATOM 778 N N . LYS A 1 93 ? 4.621 -3.566 -15.520 1.00 90.75 93 LYS A N 1
ATOM 779 C CA . LYS A 1 93 ? 3.613 -2.920 -16.372 1.00 90.75 93 LYS A CA 1
ATOM 780 C C . LYS A 1 93 ? 2.350 -2.600 -15.565 1.00 90.75 93 LYS A C 1
ATOM 782 O O . LYS A 1 93 ? 1.761 -1.541 -15.789 1.00 90.75 93 LYS A O 1
ATOM 787 N N . ALA A 1 94 ? 1.988 -3.442 -14.597 1.00 92.25 94 ALA A N 1
ATOM 788 C CA . ALA A 1 94 ? 0.802 -3.272 -13.754 1.00 92.25 94 ALA A CA 1
ATOM 789 C C . ALA A 1 94 ? 1.039 -2.470 -12.462 1.00 92.25 94 ALA A C 1
ATOM 791 O O . ALA A 1 94 ? 0.139 -1.744 -12.021 1.00 92.25 94 ALA A O 1
ATOM 792 N N . VAL A 1 95 ? 2.224 -2.578 -11.849 1.00 93.81 95 VAL A N 1
ATOM 793 C CA . VAL A 1 95 ? 2.512 -1.969 -10.540 1.00 93.81 95 VAL A CA 1
ATOM 794 C C . VAL A 1 95 ? 2.153 -0.481 -10.511 1.00 93.81 95 VAL A C 1
ATOM 796 O O . VAL A 1 95 ? 2.502 0.298 -11.394 1.00 93.81 95 VAL A O 1
ATOM 799 N N . THR A 1 96 ? 1.417 -0.051 -9.497 1.00 94.44 96 THR A N 1
ATOM 800 C CA . THR A 1 96 ? 0.876 1.311 -9.422 1.00 94.44 96 THR A CA 1
ATOM 801 C C . THR A 1 96 ? 1.460 2.067 -8.241 1.00 94.44 96 THR A C 1
ATOM 803 O O . THR A 1 96 ? 1.948 3.189 -8.396 1.00 94.44 96 THR A O 1
ATOM 806 N N . THR A 1 97 ? 1.500 1.427 -7.075 1.00 93.69 97 THR A N 1
ATOM 807 C CA . THR A 1 97 ? 2.184 1.947 -5.891 1.00 93.69 97 THR A CA 1
ATOM 808 C C . THR A 1 97 ? 3.141 0.905 -5.332 1.00 93.69 97 THR A C 1
ATOM 810 O O . THR A 1 97 ? 2.952 -0.295 -5.526 1.00 93.69 97 THR A O 1
ATOM 813 N N . ILE A 1 98 ? 4.178 1.385 -4.646 1.00 91.44 98 ILE A N 1
ATOM 814 C CA . ILE A 1 98 ? 5.061 0.553 -3.831 1.00 91.44 98 ILE A CA 1
ATOM 815 C C . ILE A 1 98 ? 5.106 1.132 -2.419 1.00 91.44 98 ILE A C 1
ATOM 817 O O . ILE A 1 98 ? 5.482 2.298 -2.228 1.00 91.44 98 ILE A O 1
ATOM 821 N N . HIS A 1 99 ? 4.711 0.330 -1.432 1.00 88.56 99 HIS A N 1
ATOM 822 C CA . HIS A 1 99 ? 4.647 0.717 -0.030 1.00 88.56 99 HIS A CA 1
ATOM 823 C C . HIS A 1 99 ? 5.854 0.203 0.766 1.00 88.56 99 HIS A C 1
ATOM 825 O O . HIS A 1 99 ? 6.201 -0.977 0.722 1.00 88.56 99 HIS A O 1
ATOM 831 N N . ALA A 1 100 ? 6.453 1.087 1.569 1.00 87.25 100 ALA A N 1
ATOM 832 C CA . ALA A 1 100 ? 7.548 0.758 2.477 1.00 87.25 100 ALA A CA 1
ATOM 833 C C . ALA A 1 100 ? 7.040 0.091 3.772 1.00 87.25 100 ALA A C 1
ATOM 835 O O . ALA A 1 100 ? 7.375 0.530 4.880 1.00 87.25 100 ALA A O 1
ATOM 836 N N . ASN A 1 101 ? 6.193 -0.934 3.625 1.00 81.56 101 ASN A N 1
ATOM 837 C CA . ASN A 1 101 ? 5.414 -1.546 4.704 1.00 81.56 101 ASN A CA 1
ATOM 838 C C . ASN A 1 101 ? 6.294 -2.220 5.760 1.00 81.56 101 ASN A C 1
ATOM 840 O O . ASN A 1 101 ? 6.136 -1.980 6.956 1.00 81.56 101 ASN A O 1
ATOM 844 N N . CYS A 1 102 ? 7.257 -3.031 5.337 1.00 80.38 102 CYS A N 1
ATOM 845 C CA . CYS A 1 102 ? 7.826 -4.009 6.249 1.00 80.38 102 CYS A CA 1
ATOM 846 C C . CYS A 1 102 ? 9.242 -3.712 6.746 1.00 80.38 102 CYS A C 1
ATOM 848 O O . CYS A 1 102 ? 9.659 -4.353 7.701 1.00 80.38 102 CYS A O 1
ATOM 850 N N . CYS A 1 103 ? 9.977 -2.722 6.229 1.00 85.31 103 CYS A N 1
ATOM 851 C CA . CYS A 1 103 ? 11.288 -2.403 6.818 1.00 85.31 103 CYS A CA 1
ATOM 852 C C . CYS A 1 103 ? 11.129 -1.737 8.188 1.00 85.31 103 CYS A C 1
ATOM 854 O O . CYS A 1 103 ? 10.159 -1.009 8.432 1.00 85.31 103 CYS A O 1
ATOM 856 N N . ARG A 1 104 ? 12.084 -1.981 9.090 1.00 82.19 104 ARG A N 1
ATOM 857 C CA . ARG A 1 104 ? 12.071 -1.443 10.455 1.00 82.19 104 ARG A CA 1
ATOM 858 C C . ARG A 1 104 ? 12.731 -0.070 10.550 1.00 82.19 104 ARG A C 1
ATOM 860 O O . ARG A 1 104 ? 12.165 0.821 11.171 1.00 82.19 104 ARG A O 1
ATOM 867 N N . SER A 1 105 ? 13.899 0.118 9.934 1.00 86.12 105 SER A N 1
ATOM 868 C CA . SER A 1 105 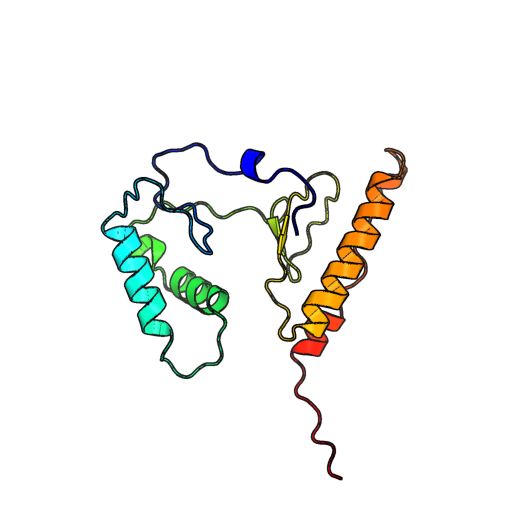? 14.651 1.377 10.029 1.00 86.12 105 SER A CA 1
ATOM 869 C C . SER A 1 105 ? 14.337 2.343 8.884 1.00 86.12 105 SER A C 1
ATOM 871 O O . SER A 1 105 ? 14.086 1.930 7.749 1.00 86.12 105 SER A O 1
ATOM 873 N N . ILE A 1 106 ? 14.402 3.649 9.168 1.00 88.31 106 ILE A N 1
ATOM 874 C CA . ILE A 1 106 ? 14.265 4.709 8.154 1.00 88.31 106 ILE A CA 1
ATOM 875 C C . ILE A 1 106 ? 15.343 4.549 7.077 1.00 88.31 106 ILE A C 1
ATOM 877 O O . ILE A 1 106 ? 15.035 4.610 5.890 1.00 88.31 106 ILE A O 1
ATOM 881 N N . THR A 1 107 ? 16.582 4.250 7.472 1.00 89.75 107 THR A N 1
ATOM 882 C CA . THR A 1 107 ? 17.697 4.018 6.544 1.00 89.75 107 THR A CA 1
ATOM 883 C C . THR A 1 107 ? 17.389 2.903 5.545 1.00 89.75 107 THR A C 1
ATOM 885 O O . THR A 1 107 ? 17.592 3.088 4.346 1.00 89.75 107 THR A O 1
ATOM 888 N N . ALA A 1 108 ? 16.833 1.776 6.003 1.00 88.75 108 ALA A N 1
ATOM 889 C CA . ALA A 1 108 ? 16.436 0.686 5.115 1.00 88.75 108 ALA A CA 1
ATOM 890 C C . ALA A 1 108 ? 15.278 1.096 4.193 1.00 88.75 108 ALA A C 1
ATOM 892 O O . ALA A 1 108 ? 15.335 0.839 2.990 1.00 88.75 108 ALA A O 1
ATOM 893 N N . LYS A 1 109 ? 14.268 1.806 4.722 1.00 90.00 109 LYS A N 1
ATOM 894 C CA . LYS A 1 109 ? 13.157 2.340 3.913 1.00 90.00 109 LYS A CA 1
ATOM 895 C C . LYS A 1 109 ? 13.654 3.289 2.814 1.00 90.00 109 LYS A C 1
ATOM 897 O O . LYS A 1 109 ? 13.192 3.205 1.675 1.00 90.00 109 LYS A O 1
ATOM 902 N N . MET A 1 110 ? 14.609 4.165 3.131 1.00 91.19 110 MET A N 1
ATOM 903 C CA . MET A 1 110 ? 15.208 5.109 2.183 1.00 91.19 110 MET A CA 1
ATOM 904 C C . MET A 1 110 ? 16.047 4.404 1.117 1.00 91.19 110 MET A C 1
ATOM 906 O O . MET A 1 110 ? 15.893 4.702 -0.066 1.00 91.19 110 MET A O 1
ATOM 910 N N . ALA A 1 111 ? 16.922 3.478 1.518 1.00 89.94 111 ALA A N 1
ATOM 911 C CA . ALA A 1 111 ? 17.771 2.726 0.594 1.00 89.94 111 ALA A CA 1
ATOM 912 C C . ALA A 1 111 ? 16.927 1.937 -0.416 1.00 89.94 111 ALA A C 1
ATOM 914 O O . ALA A 1 111 ? 17.144 2.045 -1.623 1.00 89.94 111 ALA A O 1
ATOM 915 N N . TYR A 1 112 ? 15.901 1.237 0.072 1.00 87.81 112 TYR A N 1
ATOM 916 C CA . TYR A 1 112 ? 14.958 0.512 -0.773 1.00 87.81 112 TYR A CA 1
ATOM 917 C C . TYR A 1 112 ? 14.224 1.469 -1.722 1.00 87.81 112 TYR A C 1
ATOM 919 O O . TYR A 1 112 ? 14.185 1.236 -2.928 1.00 87.81 112 TYR A O 1
ATOM 927 N N . SER A 1 113 ? 13.688 2.585 -1.216 1.00 91.69 113 SER A N 1
ATOM 928 C CA . SER A 1 113 ? 12.965 3.556 -2.053 1.00 91.69 113 SER A CA 1
ATOM 929 C C . SER A 1 113 ? 13.837 4.110 -3.185 1.00 91.69 113 SER A C 1
ATOM 931 O O . SER A 1 113 ? 13.365 4.269 -4.309 1.00 91.69 113 SER A O 1
ATOM 933 N N . LYS A 1 114 ? 15.125 4.368 -2.922 1.00 92.94 114 LYS A N 1
ATOM 934 C CA . LYS A 1 114 ? 16.082 4.791 -3.956 1.00 92.94 114 LYS A CA 1
ATOM 935 C C . LYS A 1 114 ? 16.305 3.703 -5.013 1.00 92.94 114 LYS A C 1
ATOM 937 O O . LYS A 1 114 ? 16.338 4.032 -6.197 1.00 92.94 114 LYS A O 1
ATOM 942 N N . ALA A 1 115 ? 16.422 2.438 -4.603 1.00 92.25 115 ALA A N 1
ATOM 943 C CA . ALA A 1 115 ? 16.563 1.307 -5.521 1.00 92.25 115 ALA A CA 1
ATOM 944 C C . ALA A 1 115 ? 15.327 1.154 -6.422 1.00 92.25 115 ALA A C 1
ATOM 946 O O . ALA A 1 115 ? 15.464 1.162 -7.642 1.00 92.25 115 ALA A O 1
ATOM 947 N N . VAL A 1 116 ? 14.124 1.166 -5.835 1.00 92.50 116 VAL A N 1
ATOM 948 C CA . VAL A 1 116 ? 12.848 1.154 -6.574 1.00 92.50 116 VAL A CA 1
ATOM 949 C C . VAL A 1 116 ? 12.787 2.265 -7.610 1.00 92.50 116 VAL A C 1
ATOM 951 O O . VAL A 1 116 ? 12.441 2.019 -8.761 1.00 92.50 116 VAL A O 1
ATOM 954 N N . LEU A 1 117 ? 13.132 3.494 -7.218 1.00 93.88 117 LEU A N 1
ATOM 955 C CA . LEU A 1 117 ? 13.103 4.627 -8.137 1.00 93.88 117 LEU A CA 1
ATOM 956 C C . LEU A 1 117 ? 14.092 4.441 -9.296 1.00 93.88 117 LEU A C 1
ATOM 958 O O . LEU A 1 117 ? 13.786 4.813 -10.427 1.00 93.88 117 LEU A O 1
ATOM 962 N N . SER A 1 118 ? 15.275 3.891 -9.019 1.00 94.12 118 SER A N 1
ATOM 963 C CA . SER A 1 118 ? 16.285 3.593 -10.038 1.00 94.12 118 SER A CA 1
ATOM 964 C C . SER A 1 118 ? 15.796 2.529 -11.025 1.00 94.12 118 SER A C 1
ATOM 966 O O . SER A 1 118 ? 15.855 2.734 -12.239 1.00 94.12 118 SER A O 1
ATOM 968 N N . ASP A 1 119 ? 15.242 1.430 -10.514 1.00 93.31 119 ASP A N 1
ATOM 969 C CA . ASP A 1 119 ? 14.713 0.327 -11.320 1.00 93.31 119 ASP A CA 1
ATOM 970 C C . ASP A 1 119 ? 13.522 0.770 -12.162 1.00 93.31 119 ASP A C 1
ATOM 972 O O . ASP A 1 119 ? 13.458 0.483 -13.356 1.00 93.31 119 ASP A O 1
ATOM 976 N N . TRP A 1 120 ? 12.636 1.568 -11.572 1.00 94.12 120 TRP A N 1
ATOM 977 C CA . TRP A 1 120 ? 11.520 2.184 -12.271 1.00 94.12 120 TRP A CA 1
ATOM 978 C C . TRP A 1 120 ? 11.986 3.087 -13.419 1.00 94.12 120 TRP A C 1
ATOM 980 O O . TRP A 1 120 ? 11.516 2.954 -14.548 1.00 94.12 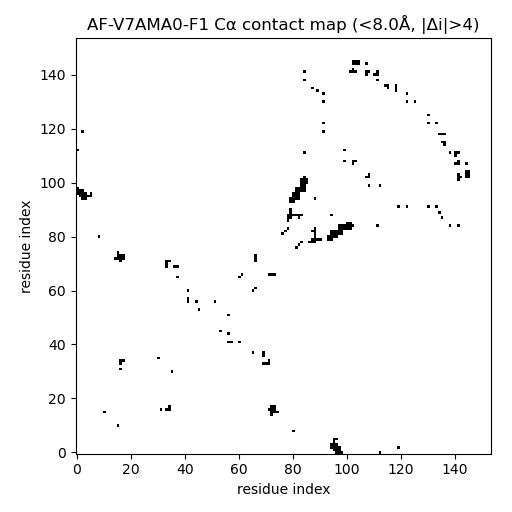120 TRP A O 1
ATOM 990 N N . LYS A 1 121 ? 12.964 3.969 -13.169 1.00 93.06 121 LYS A N 1
ATOM 991 C CA . LYS A 1 121 ? 13.553 4.840 -14.201 1.00 93.06 121 LYS A CA 1
ATOM 992 C C . LYS A 1 121 ? 14.226 4.059 -15.327 1.00 93.06 121 LYS A C 1
ATOM 994 O O . LYS A 1 121 ? 14.256 4.545 -16.455 1.00 93.06 121 LYS A O 1
ATOM 999 N N . ARG A 1 122 ? 14.804 2.894 -15.028 1.00 92.69 122 ARG A N 1
ATOM 1000 C CA . ARG A 1 122 ? 15.378 1.999 -16.038 1.00 92.69 122 ARG A CA 1
ATOM 1001 C C . ARG A 1 122 ? 14.271 1.355 -16.865 1.00 92.69 122 ARG A C 1
ATOM 1003 O O . ARG A 1 122 ? 14.327 1.443 -18.083 1.00 92.69 122 ARG A O 1
ATOM 1010 N N . PHE A 1 123 ? 13.249 0.806 -16.213 1.00 92.00 123 PHE A N 1
ATOM 1011 C CA . PHE A 1 123 ? 12.105 0.170 -16.864 1.00 92.00 123 PHE A CA 1
ATOM 1012 C C . PHE A 1 123 ? 11.401 1.091 -17.869 1.00 92.00 123 PHE A C 1
ATOM 1014 O O . PHE A 1 123 ? 11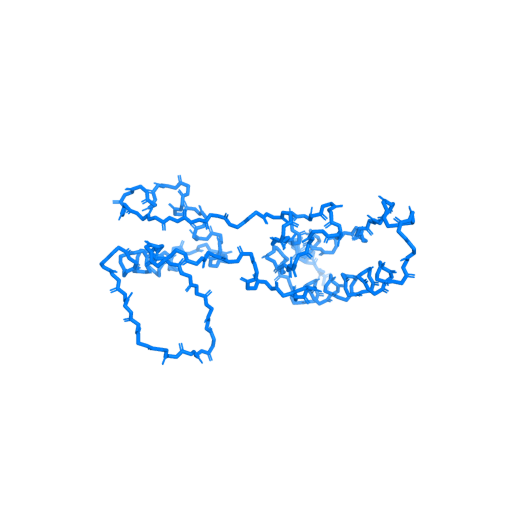.189 0.693 -19.008 1.00 92.00 123 PHE A O 1
ATOM 1021 N N . ILE A 1 124 ? 11.102 2.340 -17.495 1.00 90.50 124 ILE A N 1
ATOM 1022 C CA . ILE A 1 124 ? 10.396 3.279 -18.390 1.00 90.50 124 ILE A CA 1
ATOM 1023 C C . ILE A 1 124 ? 11.207 3.692 -19.631 1.00 90.50 124 ILE A C 1
ATOM 1025 O O . ILE A 1 124 ? 10.653 4.317 -20.529 1.00 90.50 124 ILE A O 1
ATOM 1029 N N . LYS A 1 125 ? 12.511 3.388 -19.675 1.00 90.12 125 LYS A N 1
ATOM 1030 C CA . LYS A 1 125 ? 13.389 3.647 -20.828 1.00 90.12 125 LYS A CA 1
ATOM 1031 C C . LYS A 1 125 ? 13.548 2.434 -21.749 1.00 90.12 125 LYS A C 1
ATOM 1033 O O . LYS A 1 125 ? 14.172 2.572 -22.796 1.00 90.12 125 LYS A O 1
ATOM 1038 N N . LEU A 1 126 ? 13.063 1.261 -21.344 1.00 88.00 126 LEU A N 1
ATOM 1039 C CA . LEU A 1 126 ? 13.176 0.033 -22.126 1.00 88.00 126 LEU A CA 1
ATOM 1040 C C . LEU A 1 126 ? 12.161 0.013 -23.273 1.00 88.00 126 LEU A C 1
ATOM 1042 O O . LEU A 1 126 ? 11.064 0.559 -23.157 1.00 88.00 126 LEU A O 1
ATOM 1046 N N . ASP A 1 127 ? 12.518 -0.674 -24.358 1.00 78.69 127 ASP A N 1
ATOM 1047 C CA . ASP A 1 127 ? 11.555 -1.077 -25.380 1.00 78.69 127 ASP A CA 1
ATOM 1048 C C . ASP A 1 127 ? 10.632 -2.202 -24.872 1.00 78.69 127 ASP A C 1
ATOM 1050 O O . ASP A 1 127 ? 10.920 -2.882 -23.882 1.00 78.69 127 ASP A O 1
ATOM 1054 N N . ASN A 1 128 ? 9.501 -2.407 -25.553 1.00 72.12 128 ASN A N 1
ATOM 1055 C CA . ASN A 1 128 ? 8.472 -3.360 -25.122 1.00 72.12 128 ASN A CA 1
ATOM 1056 C C . ASN A 1 128 ? 8.983 -4.806 -24.975 1.00 72.12 128 ASN A C 1
ATOM 1058 O O . ASN A 1 128 ? 8.477 -5.527 -24.115 1.00 72.12 128 ASN A O 1
ATOM 1062 N N . SER A 1 129 ? 9.968 -5.220 -25.779 1.00 67.75 129 SER A N 1
ATOM 1063 C CA . SER A 1 129 ? 10.601 -6.547 -25.723 1.00 67.75 129 SER A CA 1
ATOM 1064 C C . SER A 1 129 ? 11.492 -6.728 -24.494 1.00 67.75 129 SER A C 1
ATOM 1066 O O . SER A 1 129 ? 11.499 -7.789 -23.876 1.00 67.75 129 SER A O 1
ATOM 1068 N N . SER A 1 130 ? 12.210 -5.684 -24.089 1.00 71.62 130 SER A N 1
ATOM 1069 C CA . SER A 1 130 ? 13.124 -5.719 -22.943 1.00 71.62 130 SER A CA 1
ATOM 1070 C C . SER A 1 130 ? 12.390 -5.596 -21.603 1.00 71.62 130 SER A C 1
ATOM 1072 O O . SER A 1 130 ? 12.933 -5.942 -20.551 1.00 71.62 130 SER A O 1
ATOM 1074 N N . MET A 1 131 ? 11.136 -5.129 -21.624 1.00 74.00 131 MET A N 1
ATOM 1075 C CA . MET A 1 131 ? 10.302 -4.982 -20.430 1.00 74.00 131 MET A CA 1
ATOM 1076 C C . MET A 1 131 ? 9.999 -6.308 -19.721 1.00 74.00 131 MET A C 1
ATOM 1078 O O . MET A 1 131 ? 9.857 -6.301 -18.500 1.00 74.00 131 MET A O 1
ATOM 1082 N N . GLU A 1 132 ? 9.914 -7.430 -20.441 1.00 70.44 132 GLU A N 1
ATOM 1083 C CA . GLU A 1 132 ? 9.547 -8.735 -19.857 1.00 70.44 132 GLU A CA 1
ATOM 1084 C C . GLU A 1 132 ? 10.613 -9.300 -18.909 1.00 70.44 132 GLU A C 1
ATOM 1086 O O . GLU A 1 132 ? 10.291 -10.048 -17.991 1.00 70.44 132 GLU A O 1
ATOM 1091 N N . ASN A 1 133 ? 11.867 -8.862 -19.055 1.00 76.38 133 ASN A N 1
ATOM 1092 C CA . ASN A 1 133 ? 12.985 -9.281 -18.206 1.00 76.38 133 ASN A CA 1
ATOM 1093 C C . ASN A 1 133 ? 13.259 -8.318 -17.039 1.00 76.38 133 ASN A C 1
ATOM 1095 O O . ASN A 1 133 ? 14.285 -8.429 -16.364 1.00 76.38 133 ASN A O 1
ATOM 1099 N N . SER A 1 134 ? 12.378 -7.343 -16.799 1.00 84.75 134 SER A N 1
ATOM 1100 C CA . SER A 1 134 ? 12.579 -6.364 -15.731 1.00 84.75 134 SER A CA 1
ATOM 1101 C C . SER A 1 134 ? 12.383 -6.997 -14.359 1.00 84.75 134 SER A C 1
ATOM 1103 O O . SER A 1 134 ? 11.357 -7.608 -14.073 1.00 84.75 134 SER A O 1
ATOM 1105 N N . GLN A 1 135 ? 13.377 -6.823 -13.494 1.00 88.56 135 GLN A N 1
ATOM 1106 C CA . GLN A 1 135 ? 13.354 -7.310 -12.121 1.00 88.56 135 GLN A CA 1
ATOM 1107 C C . GLN A 1 135 ? 13.717 -6.186 -11.161 1.00 88.56 135 GLN A C 1
ATOM 1109 O O . GLN A 1 135 ? 14.550 -5.325 -11.471 1.00 88.56 135 GLN A O 1
ATOM 1114 N N . TRP A 1 136 ? 13.091 -6.214 -9.987 1.00 89.25 136 TRP A N 1
ATOM 1115 C CA . TRP A 1 136 ? 13.480 -5.354 -8.880 1.00 89.25 136 TRP A CA 1
ATOM 1116 C C . TRP A 1 136 ? 14.843 -5.783 -8.352 1.00 89.25 136 TRP A C 1
ATOM 1118 O O . TRP A 1 136 ? 15.160 -6.973 -8.271 1.00 89.25 136 TRP A O 1
ATOM 1128 N N . THR A 1 137 ? 15.652 -4.803 -7.973 1.00 89.06 137 THR A N 1
ATOM 1129 C CA . THR A 1 137 ? 16.876 -5.040 -7.213 1.00 89.06 137 THR A CA 1
ATOM 1130 C C . THR A 1 137 ? 16.520 -5.792 -5.938 1.00 89.06 137 THR A C 1
ATOM 1132 O O . THR A 1 137 ? 15.642 -5.358 -5.210 1.00 89.06 137 THR A O 1
ATOM 1135 N N . LYS A 1 138 ? 17.207 -6.891 -5.613 1.00 82.69 138 LYS A N 1
ATOM 1136 C CA . LYS A 1 138 ? 16.938 -7.608 -4.357 1.00 82.69 138 LYS A CA 1
ATOM 1137 C C . LYS A 1 138 ? 17.105 -6.695 -3.145 1.00 82.69 138 LYS A C 1
ATOM 1139 O O . LYS A 1 138 ? 18.039 -5.897 -3.048 1.00 82.69 138 LYS A O 1
ATOM 1144 N N . HIS A 1 139 ? 16.200 -6.849 -2.193 1.00 75.38 139 HIS A N 1
ATOM 1145 C CA . HIS A 1 139 ? 15.985 -5.865 -1.148 1.00 75.38 139 HIS A CA 1
ATOM 1146 C C . HIS A 1 139 ? 16.420 -6.329 0.252 1.00 75.38 139 HIS A C 1
ATOM 1148 O O . HIS A 1 139 ? 15.762 -6.058 1.260 1.00 75.38 139 HIS A O 1
ATOM 1154 N N . ASP A 1 140 ? 17.581 -6.980 0.330 1.00 78.31 140 ASP A N 1
ATOM 1155 C CA . ASP A 1 140 ? 18.111 -7.635 1.540 1.00 78.31 140 ASP A CA 1
ATOM 1156 C C . ASP A 1 140 ? 18.252 -6.699 2.758 1.00 78.31 140 ASP A C 1
ATOM 1158 O O . ASP A 1 140 ? 18.205 -7.126 3.912 1.00 78.31 140 ASP A O 1
ATOM 1162 N N . TRP A 1 141 ? 18.389 -5.394 2.519 1.00 75.38 141 TRP A N 1
ATOM 1163 C CA . TRP A 1 141 ? 18.474 -4.349 3.544 1.00 75.38 141 TRP A CA 1
ATOM 1164 C C . TRP A 1 141 ? 17.243 -4.298 4.449 1.00 75.38 141 TRP A C 1
ATOM 1166 O O . TRP A 1 141 ? 17.349 -3.952 5.626 1.00 75.38 141 TRP A O 1
ATOM 1176 N N . CYS A 1 142 ? 16.073 -4.637 3.904 1.00 79.00 142 CYS A N 1
ATOM 1177 C CA . CYS A 1 142 ? 14.828 -4.628 4.653 1.00 79.00 142 CYS A CA 1
ATOM 1178 C C . CYS A 1 142 ? 14.831 -5.713 5.728 1.00 79.00 142 CYS A C 1
ATOM 1180 O O . CYS A 1 142 ? 14.534 -5.426 6.887 1.00 79.00 142 CYS A O 1
ATOM 1182 N N . TRP A 1 143 ? 15.257 -6.923 5.358 1.00 78.06 143 TRP A N 1
ATOM 1183 C CA . TRP A 1 143 ? 15.426 -8.044 6.277 1.00 78.06 143 TRP A CA 1
ATOM 1184 C C . TRP A 1 143 ? 16.473 -7.734 7.348 1.00 78.06 143 TRP A C 1
ATOM 1186 O O . TRP A 1 143 ? 16.175 -7.789 8.538 1.00 78.06 143 TRP A O 1
ATOM 1196 N N . LYS A 1 144 ? 17.655 -7.258 6.932 1.00 82.25 144 LYS A N 1
ATOM 1197 C CA . LYS A 1 144 ? 18.736 -6.856 7.848 1.00 82.25 144 LYS A CA 1
ATOM 1198 C C . LYS A 1 144 ? 18.318 -5.769 8.836 1.00 82.25 144 LYS A C 1
ATOM 1200 O O . LYS A 1 144 ? 18.835 -5.716 9.942 1.00 82.25 144 LYS A O 1
ATOM 1205 N N . SER A 1 145 ? 17.362 -4.908 8.478 1.00 82.81 145 SER A N 1
ATOM 1206 C CA . SER A 1 145 ? 16.867 -3.869 9.393 1.00 82.81 145 SER A CA 1
ATOM 1207 C C . SER A 1 145 ? 16.151 -4.421 10.629 1.00 82.81 145 SER A C 1
ATOM 1209 O O . SER A 1 145 ? 15.964 -3.689 11.601 1.00 82.81 145 SER A O 1
ATOM 1211 N N . TRP A 1 146 ? 15.746 -5.692 10.595 1.00 78.50 146 TRP A N 1
ATOM 1212 C CA . TRP A 1 146 ? 15.144 -6.392 11.722 1.00 78.50 146 TRP A CA 1
ATOM 1213 C C . TRP A 1 146 ? 16.161 -7.100 12.613 1.00 78.50 146 TRP A C 1
ATOM 1215 O O . TRP A 1 146 ? 15.830 -7.372 13.768 1.00 78.50 146 TRP A O 1
ATOM 1225 N N . GLU A 1 147 ? 17.379 -7.343 12.121 1.00 79.81 147 GLU A N 1
ATOM 1226 C CA . GLU A 1 147 ? 18.463 -7.914 12.916 1.00 79.81 147 GLU A CA 1
ATOM 1227 C C . GLU A 1 147 ? 18.816 -6.954 14.060 1.00 79.81 147 GLU A C 1
ATOM 1229 O O . GLU A 1 147 ? 18.941 -5.738 13.884 1.00 79.81 147 GLU A O 1
ATOM 1234 N N . THR A 1 148 ? 18.917 -7.485 15.277 1.00 60.94 148 THR A N 1
ATOM 1235 C CA . THR A 1 148 ? 19.330 -6.715 16.450 1.00 60.94 148 THR A CA 1
ATOM 1236 C C . THR A 1 148 ? 20.750 -6.189 16.227 1.00 60.94 14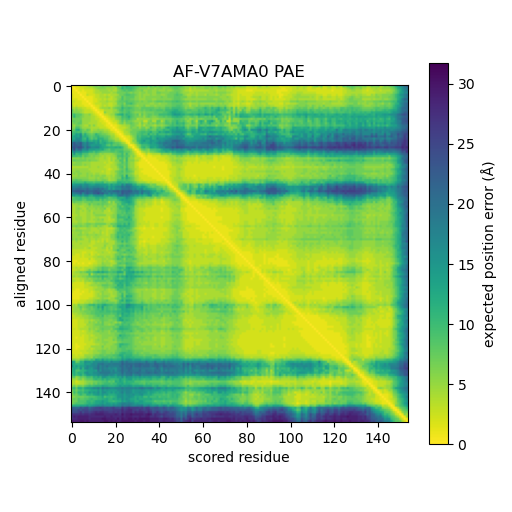8 THR A C 1
ATOM 1238 O O . THR A 1 148 ? 21.595 -6.950 15.747 1.00 60.94 148 THR A O 1
ATOM 1241 N N . PRO A 1 149 ? 21.067 -4.932 16.599 1.00 59.50 149 PRO A N 1
ATOM 1242 C CA . PRO A 1 149 ? 22.456 -4.498 16.646 1.00 59.50 149 PRO A CA 1
ATOM 1243 C C . PRO A 1 149 ? 23.220 -5.488 17.523 1.00 59.50 149 PRO A C 1
ATOM 1245 O O . PRO A 1 149 ? 22.842 -5.699 18.679 1.00 59.50 149 PRO A O 1
ATOM 1248 N N . LYS A 1 150 ? 24.260 -6.131 16.981 1.00 52.62 150 LYS A N 1
ATOM 1249 C CA . LYS A 1 150 ? 25.205 -6.864 17.824 1.00 52.62 150 LYS A CA 1
ATOM 1250 C C . LYS A 1 150 ? 25.727 -5.849 18.835 1.00 52.62 150 LYS A C 1
ATOM 1252 O O . LYS A 1 150 ? 26.212 -4.799 18.419 1.00 52.62 150 LYS A O 1
ATOM 1257 N N . GLN A 1 151 ? 25.573 -6.126 20.130 1.00 47.00 151 GLN A N 1
ATOM 1258 C CA . GLN A 1 151 ? 26.247 -5.342 21.158 1.00 47.00 151 GLN A CA 1
ATOM 1259 C C . GLN A 1 151 ? 27.738 -5.385 20.832 1.00 47.00 151 GLN A C 1
ATOM 1261 O O . GLN A 1 151 ? 28.385 -6.423 20.951 1.00 47.00 151 GLN A O 1
ATOM 1266 N N . THR A 1 152 ? 28.270 -4.279 20.327 1.00 48.06 152 THR A N 1
ATOM 1267 C CA . THR A 1 152 ? 29.706 -4.060 20.304 1.00 48.06 152 THR A CA 1
ATOM 1268 C C . THR A 1 152 ? 30.076 -3.756 21.743 1.00 48.06 152 THR A C 1
ATOM 1270 O O . THR A 1 152 ? 29.878 -2.632 22.203 1.00 48.06 152 THR A O 1
ATOM 1273 N N . ASN A 1 153 ? 30.513 -4.784 22.468 1.00 42.41 153 ASN A N 1
ATOM 1274 C CA . ASN A 1 153 ? 31.214 -4.595 23.729 1.00 42.41 153 ASN A CA 1
ATOM 1275 C C . ASN A 1 153 ? 32.490 -3.819 23.390 1.00 42.41 153 ASN A C 1
ATOM 1277 O O . ASN A 1 153 ? 33.381 -4.364 22.736 1.00 42.41 153 ASN A O 1
ATOM 1281 N N . GLY A 1 154 ? 32.481 -2.526 23.712 1.00 45.91 154 GLY A N 1
ATOM 1282 C CA . GLY A 1 154 ? 33.688 -1.706 23.772 1.00 45.91 154 GLY A CA 1
ATOM 1283 C C . GLY A 1 154 ? 34.511 -2.050 25.001 1.00 45.91 154 GLY A C 1
ATOM 1284 O O . GLY A 1 154 ? 33.923 -2.594 25.964 1.00 45.91 154 GLY A O 1
#

Foldseek 3Di:
DFLADCVVQDDPDPPAQDDDDDPDDDDPDPHDPLVVVLVVVLVVCPPVPDPDDSVRSSVVCVVVPSCVVSVGDDDDRDCLQEPELVRHNLQLPRHGHYHPPQADDPVLSVVQVVQVVVLSVVLVPDDPVCNNVRDGDDRVSRVVSPDDPDPPPD

Radius of gyration: 18.78 Å; Cα co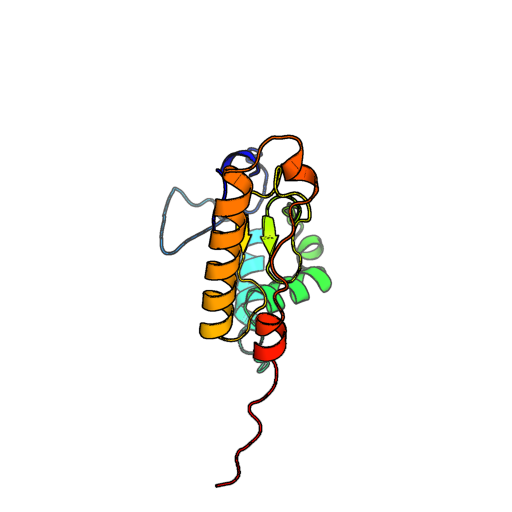ntacts (8 Å, |Δi|>4): 138; chains: 1; bounding box: 55×30×51 Å

Nearest PDB structures (foldseek):
  1zx3-assembly1_A  TM=3.894E-01  e=9.481E+00  Nitrosomonas europaea ATCC 19718

Sequence (154 aa):
MWLRNPFTKLSKDETEDLQISTDVYHGDPWSNNKTISLFETWYSQKDNGKREKEQDVLFDLIRRGVIQHLGLRVRFLDTVYFSGFCQDSKDFKAVTTIHANCCRSITAKMAYSKAVLSDWKRFIKLDNSSMENSQWTKHDWCWKSWETPKQTNG

InterPro domains:
  IPR005069 Nucleotide-diphospho-sugar transferase [PF03407] (1-111)
  IPR044821 Putative nucleotide-diphospho-sugar transferase At1g28695/At4g15970-like [PTHR46038] (1-144)

Organism: Phaseolus vulgaris (NCBI:txid3885)

Solvent-accessible surface area (backbone atoms only — not comparable to full-atom values): 9740 Å² total; per-residue (Å²): 88,74,79,44,78,55,75,83,75,53,84,86,62,86,78,54,70,76,87,90,82,76,100,81,75,85,72,90,78,84,80,47,76,48,53,50,52,49,50,54,57,55,59,66,54,70,73,72,80,65,98,64,52,72,70,56,52,52,49,51,41,50,74,74,37,50,44,69,75,52,68,58,55,78,81,86,76,58,36,53,35,49,13,27,76,83,44,72,42,81,41,81,89,60,38,19,32,44,40,76,72,66,38,69,37,69,67,31,42,50,54,50,52,52,50,53,54,50,45,50,59,51,54,79,72,48,56,84,81,60,50,80,75,58,68,78,77,84,65,63,54,32,63,56,42,66,56,74,81,75,82,75,82,124

Secondary structure (DSSP, 8-state):
-BSS-GGGTS---TT-S-----SS--S-----HHHHHHHHHHHHGGGSSS---HHHHHHHHHHTTHHHHTT----PPPTTTEEETTB--S-TTT--EEE--S--SHHHHHHHHHHHHHHHHHHTTS-TTGGGG--PPP-HHHHHTTSPPP----

Mean predicted aligned error: 8.07 Å

pLDDT: mean 81.27, std 13.15, range [40.25, 94.44]